Protein AF-A0A9X6AD51-F1 (afdb_monomer)

Radius of gyration: 14.85 Å; Cα contacts (8 Å, |Δi|>4): 221; chains: 1; bounding box: 34×45×42 Å

Solvent-accessible surface area (backbone atoms only — not comparable to full-atom values): 6754 Å² total; per-residue (Å²): 129,84,83,78,74,78,76,80,74,68,46,81,42,81,73,45,48,50,84,73,51,35,78,58,57,41,67,48,71,56,97,84,44,51,30,23,31,28,30,37,84,90,81,54,51,78,37,64,28,38,27,34,39,77,88,80,55,50,52,45,34,73,32,45,72,60,86,65,22,44,34,31,66,86,70,49,44,22,24,42,74,79,23,41,50,78,44,46,75,97,50,93,78,72,60,91,78,45,44,30,50,55,59,58,92,66,47,46,70,39,62,42,79,125

Foldseek 3Di:
DDPPDQDDFLDEDAFEALVVAEQQWDWDADSNFIKTWHAADPPRDIAIFGLAQPPHGQGLSPFHDDRQWRQGPPQRQIAHSQQARPDGPPDPDDPRPRGGHGPPPSHHYDHHHD

Mean predicted aligned error: 5.19 Å

pLDDT: mean 89.51, std 13.26, range [51.28, 98.81]

Structure (mmCIF, N/CA/C/O backbone):
data_AF-A0A9X6AD51-F1
#
_entry.id   AF-A0A9X6AD51-F1
#
loop_
_atom_site.group_PDB
_atom_site.id
_atom_site.type_symbol
_atom_site.label_atom_id
_atom_site.label_alt_id
_atom_site.label_comp_id
_atom_site.label_asym_id
_atom_site.label_entity_id
_atom_site.label_seq_id
_atom_site.pdbx_PDB_ins_code
_atom_site.Cartn_x
_atom_site.Cartn_y
_atom_site.Cartn_z
_atom_site.occupancy
_atom_site.B_iso_or_equiv
_atom_site.auth_seq_id
_atom_site.auth_comp_id
_atom_site.auth_asym_id
_atom_site.auth_atom_id
_atom_site.pdbx_PDB_model_num
ATOM 1 N N . MET A 1 1 ? -18.826 -33.015 2.351 1.00 53.03 1 MET A N 1
ATOM 2 C CA . MET A 1 1 ? -18.657 -31.646 1.824 1.00 53.03 1 MET A CA 1
ATOM 3 C C . MET A 1 1 ? -18.999 -30.699 2.961 1.00 53.03 1 MET A C 1
ATOM 5 O O . MET A 1 1 ? -20.165 -30.691 3.342 1.00 53.03 1 MET A O 1
ATOM 9 N N . PRO A 1 2 ? -18.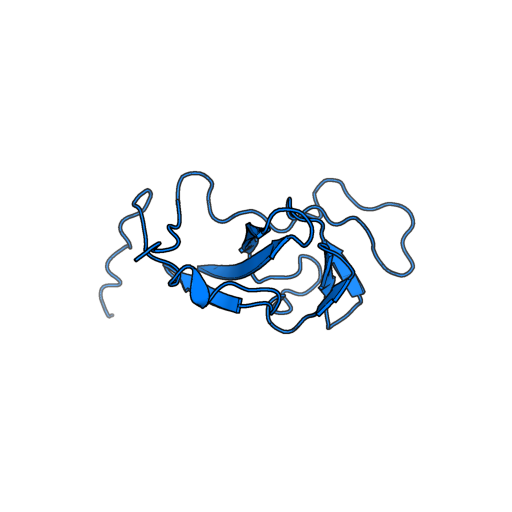037 -30.013 3.599 1.00 55.12 2 PRO A N 1
ATOM 10 C CA . PRO A 1 2 ? -18.394 -29.024 4.607 1.00 55.12 2 PRO A CA 1
ATOM 11 C C . PRO A 1 2 ? -19.236 -27.936 3.932 1.00 55.12 2 PRO A C 1
ATOM 13 O O . PRO A 1 2 ? -18.903 -27.472 2.842 1.00 55.12 2 PRO A O 1
ATOM 16 N N . HIS A 1 3 ? -20.360 -27.583 4.548 1.00 58.16 3 HIS A N 1
ATOM 17 C CA . HIS A 1 3 ? -21.096 -26.377 4.197 1.00 58.16 3 HIS A CA 1
ATOM 18 C C . HIS A 1 3 ? -20.170 -25.195 4.498 1.00 58.16 3 HIS A C 1
ATOM 20 O O . HIS A 1 3 ? -19.961 -24.859 5.660 1.00 58.16 3 HIS A O 1
ATOM 26 N N . MET A 1 4 ? -19.572 -24.596 3.466 1.00 61.72 4 MET A N 1
ATOM 27 C CA . MET A 1 4 ? -19.025 -23.250 3.596 1.00 61.72 4 MET A CA 1
ATOM 28 C C . MET A 1 4 ? -20.220 -22.324 3.772 1.00 61.72 4 MET A C 1
ATOM 30 O O . MET A 1 4 ? -20.915 -22.000 2.810 1.00 61.72 4 MET A O 1
ATOM 34 N N . THR A 1 5 ? -20.501 -21.950 5.014 1.00 67.00 5 THR A N 1
ATOM 35 C CA . THR A 1 5 ? -21.385 -20.829 5.307 1.00 67.00 5 THR A CA 1
ATOM 36 C C . THR A 1 5 ? -20.823 -19.608 4.593 1.00 67.00 5 THR A C 1
ATOM 38 O O . THR A 1 5 ? -19.662 -19.247 4.784 1.00 67.00 5 THR A O 1
ATOM 41 N N . ALA A 1 6 ? -21.631 -19.002 3.726 1.00 81.94 6 ALA A N 1
ATOM 42 C CA . ALA A 1 6 ? -21.266 -17.750 3.087 1.00 81.94 6 ALA A CA 1
ATOM 43 C C . ALA A 1 6 ? -21.026 -16.684 4.167 1.00 81.94 6 ALA A C 1
ATOM 45 O O . ALA A 1 6 ? -21.774 -16.602 5.144 1.00 81.94 6 ALA A O 1
ATOM 46 N N . PHE A 1 7 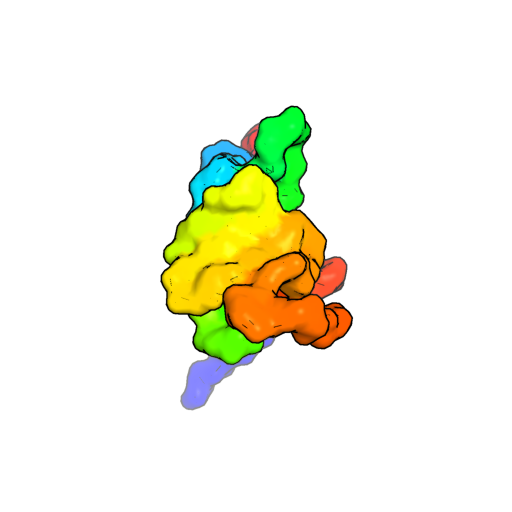? -19.980 -15.879 3.996 1.00 84.75 7 PHE A N 1
ATOM 47 C CA . PHE A 1 7 ? -19.741 -14.732 4.864 1.00 84.75 7 PHE A CA 1
ATOM 48 C C . PHE A 1 7 ? -20.853 -13.688 4.704 1.00 84.75 7 PHE A C 1
ATOM 50 O O . PHE A 1 7 ? -21.382 -13.505 3.606 1.00 84.75 7 PHE A O 1
ATOM 57 N N . ALA A 1 8 ? -21.187 -12.988 5.791 1.00 87.44 8 ALA A N 1
ATOM 58 C CA . ALA A 1 8 ? -22.111 -11.860 5.746 1.00 87.44 8 ALA A CA 1
ATOM 59 C C . ALA A 1 8 ? -21.428 -10.660 5.069 1.00 87.44 8 ALA A C 1
ATOM 61 O O . ALA A 1 8 ? -20.672 -9.916 5.679 1.00 87.44 8 ALA A O 1
ATOM 62 N N . ARG A 1 9 ? -21.669 -10.490 3.773 1.00 83.75 9 ARG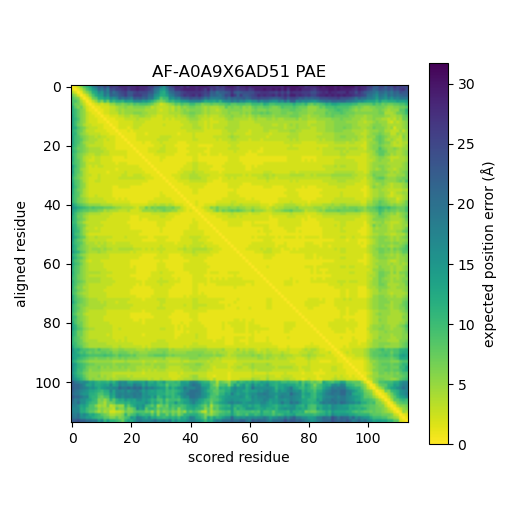 A N 1
ATOM 63 C CA . ARG A 1 9 ? -21.098 -9.388 2.990 1.00 83.75 9 ARG A CA 1
ATOM 64 C C . ARG A 1 9 ? -21.744 -8.050 3.368 1.00 83.75 9 ARG A C 1
ATOM 66 O O . ARG A 1 9 ? -22.852 -8.019 3.911 1.00 83.75 9 ARG A O 1
ATOM 73 N N . ASN A 1 10 ? -21.060 -6.952 3.057 1.00 82.06 10 ASN A N 1
ATOM 74 C CA . ASN A 1 10 ? -21.531 -5.579 3.284 1.00 82.06 10 ASN A CA 1
ATOM 75 C C . ASN A 1 10 ? -21.843 -5.280 4.760 1.00 82.06 10 ASN A C 1
ATOM 77 O O . ASN A 1 10 ? -22.825 -4.612 5.087 1.00 82.06 10 ASN A O 1
ATOM 81 N N . GLN A 1 11 ? -21.029 -5.837 5.656 1.00 86.56 11 GLN A N 1
ATOM 82 C CA . GLN A 1 11 ? -21.050 -5.582 7.095 1.00 86.56 11 GLN A CA 1
ATOM 83 C C . GLN A 1 11 ? -19.720 -4.966 7.527 1.00 86.56 11 GLN A C 1
ATOM 85 O O . GLN A 1 11 ? -18.724 -5.058 6.812 1.00 86.56 11 GLN A O 1
ATOM 90 N N . TRP A 1 12 ? -19.706 -4.364 8.716 1.00 86.44 12 TRP A N 1
ATOM 91 C CA . TRP A 1 12 ? -18.473 -3.890 9.332 1.00 86.44 12 TRP A CA 1
ATOM 92 C C . TRP A 1 12 ? -17.733 -5.030 10.023 1.00 86.44 12 TRP A C 1
ATOM 94 O O . TRP A 1 12 ? -18.310 -5.754 10.837 1.00 86.44 12 TRP A O 1
ATOM 104 N N . TYR A 1 13 ? -16.440 -5.138 9.733 1.00 87.50 13 TYR A N 1
ATOM 105 C CA . TYR A 1 13 ? -15.533 -6.083 10.375 1.00 87.50 13 TYR A CA 1
ATOM 106 C C . TYR A 1 13 ? -14.387 -5.333 11.046 1.00 87.50 13 TYR A C 1
ATOM 108 O O . TYR A 1 13 ? -13.779 -4.450 10.439 1.00 87.50 13 TYR A O 1
ATOM 116 N N . VAL A 1 14 ? -14.083 -5.692 12.294 1.00 90.19 14 VAL A N 1
ATOM 117 C CA . VAL A 1 14 ? -12.900 -5.176 12.992 1.00 90.19 14 VAL A CA 1
ATOM 118 C C . VAL A 1 14 ? -11.664 -5.824 12.372 1.00 90.19 14 VAL A C 1
ATOM 120 O O . VAL A 1 14 ? -11.521 -7.046 12.414 1.00 90.19 14 VAL A O 1
ATOM 123 N N . ALA A 1 15 ? -10.796 -5.010 11.770 1.00 90.56 15 ALA A N 1
ATOM 124 C CA . ALA A 1 15 ? -9.592 -5.479 11.084 1.00 90.56 15 ALA A CA 1
ATOM 125 C C . ALA A 1 15 ? -8.365 -5.543 12.001 1.00 90.56 15 ALA A C 1
ATOM 127 O O . ALA A 1 15 ? -7.545 -6.457 11.877 1.00 90.56 15 ALA A O 1
ATOM 128 N N . ALA A 1 16 ? -8.241 -4.564 12.896 1.00 92.12 16 ALA A N 1
ATOM 129 C CA . ALA A 1 16 ? -7.158 -4.424 13.863 1.00 92.12 16 ALA A CA 1
ATOM 130 C C . ALA A 1 16 ? -7.521 -3.350 14.902 1.00 92.12 16 ALA A C 1
ATOM 132 O O . ALA A 1 16 ? -8.385 -2.506 14.649 1.00 92.12 16 ALA A O 1
ATOM 133 N N . TYR A 1 17 ? -6.818 -3.335 16.031 1.00 93.94 17 TYR A N 1
ATOM 134 C CA . TYR A 1 17 ? -6.782 -2.172 16.909 1.00 93.94 17 TYR A CA 1
ATOM 135 C C . TYR A 1 17 ? -6.001 -1.026 16.261 1.00 93.94 17 TYR A C 1
ATOM 137 O O . TYR A 1 17 ? -5.014 -1.231 15.551 1.00 93.94 17 TYR A O 1
ATOM 145 N N . SER A 1 18 ? -6.389 0.209 16.575 1.00 92.56 18 SER A N 1
ATOM 146 C CA . SER A 1 18 ? -5.785 1.426 16.025 1.00 92.56 18 SER A CA 1
ATOM 147 C C . SER A 1 18 ? -4.265 1.506 16.251 1.00 92.56 18 SER A C 1
ATOM 149 O O . SER A 1 18 ? -3.547 2.002 15.381 1.00 92.56 18 SER A O 1
ATOM 151 N N . HIS A 1 19 ? -3.770 0.953 17.369 1.00 93.19 19 HIS A N 1
ATOM 152 C CA . HIS A 1 19 ? -2.348 0.913 17.735 1.00 93.19 19 HIS A CA 1
ATOM 153 C C . HIS A 1 19 ? -1.541 -0.201 17.045 1.00 93.19 19 HIS A C 1
ATOM 155 O O . HIS A 1 19 ? -0.314 -0.131 17.031 1.00 93.19 19 HIS A O 1
ATOM 161 N N . GLU A 1 20 ? -2.193 -1.222 16.478 1.00 95.31 20 GLU A N 1
ATOM 162 C CA . GLU A 1 20 ? -1.512 -2.244 15.668 1.00 95.31 20 GLU A CA 1
ATOM 163 C C . GLU A 1 20 ? -1.141 -1.699 14.283 1.00 95.31 20 GLU A C 1
ATOM 165 O O . GLU A 1 20 ? -0.178 -2.155 13.667 1.00 95.31 20 GLU A O 1
ATOM 170 N N . VAL A 1 21 ? -1.904 -0.723 13.782 1.00 96.38 21 VAL A N 1
ATOM 171 C CA . VAL A 1 21 ? -1.675 -0.119 12.469 1.00 96.38 21 VAL A CA 1
ATOM 172 C C . VAL A 1 21 ? -0.767 1.093 12.627 1.00 96.38 21 VAL A C 1
ATOM 174 O O . VAL A 1 21 ? -1.203 2.182 12.998 1.00 96.38 21 VAL A O 1
ATOM 177 N N . GLY A 1 22 ? 0.515 0.890 12.339 1.00 96.62 22 GLY A N 1
ATOM 178 C CA . GLY A 1 22 ? 1.543 1.926 12.355 1.00 96.62 22 GLY A CA 1
ATOM 179 C C . GLY A 1 22 ? 2.154 2.163 10.975 1.00 96.62 22 GLY A C 1
ATOM 180 O O . GLY A 1 22 ? 1.480 2.117 9.949 1.00 96.62 22 GLY A O 1
ATOM 181 N N . ARG A 1 23 ? 3.464 2.427 10.954 1.00 97.31 23 ARG A N 1
ATOM 182 C CA . ARG A 1 23 ? 4.256 2.584 9.720 1.00 97.31 23 ARG A CA 1
ATOM 183 C C . ARG A 1 23 ? 4.690 1.263 9.099 1.00 97.31 23 ARG A C 1
ATOM 185 O O . ARG A 1 23 ? 5.060 1.234 7.931 1.00 97.31 23 ARG A O 1
ATOM 192 N N . GLU A 1 24 ? 4.693 0.194 9.878 1.00 97.88 24 GLU A N 1
ATOM 193 C CA . GLU A 1 24 ? 4.982 -1.138 9.369 1.00 97.88 24 GLU A CA 1
ATOM 194 C C . GLU A 1 24 ? 3.756 -1.686 8.641 1.00 97.88 24 GLU A C 1
ATOM 196 O O . GLU A 1 24 ? 2.619 -1.448 9.050 1.00 97.88 24 GLU A O 1
ATOM 201 N N . LEU A 1 25 ? 3.994 -2.394 7.536 1.00 98.50 25 LEU A N 1
ATOM 202 C CA . LEU A 1 25 ? 2.925 -2.972 6.734 1.00 98.50 25 LEU A CA 1
ATOM 203 C C . LEU A 1 25 ? 2.324 -4.163 7.479 1.00 98.50 25 LEU A C 1
ATOM 205 O O . LEU A 1 25 ? 3.001 -5.156 7.742 1.00 98.50 25 LEU A O 1
ATOM 209 N N . LEU A 1 26 ? 1.038 -4.067 7.797 1.00 98.19 26 LEU A N 1
ATOM 210 C CA . LEU A 1 26 ? 0.311 -5.081 8.543 1.00 98.19 26 LEU A CA 1
ATOM 211 C C . LEU A 1 26 ? -0.585 -5.887 7.603 1.00 98.19 26 LEU A C 1
ATOM 213 O O . LEU A 1 26 ? -1.550 -5.356 7.064 1.00 98.19 26 LEU A O 1
ATOM 217 N N . GLY A 1 27 ? -0.294 -7.176 7.429 1.00 97.38 27 GLY A N 1
ATOM 218 C CA . GLY A 1 27 ? -1.161 -8.100 6.689 1.00 97.38 27 GLY A CA 1
ATOM 219 C C . GLY A 1 27 ? -2.288 -8.672 7.560 1.00 97.38 27 GLY A C 1
ATOM 220 O O . GLY A 1 27 ? -2.056 -9.078 8.706 1.00 97.38 27 GLY A O 1
ATOM 221 N N . ARG A 1 28 ? -3.510 -8.750 7.023 1.00 95.62 28 ARG A N 1
ATOM 222 C CA . ARG A 1 28 ? -4.648 -9.492 7.601 1.00 95.62 28 ARG A CA 1
ATOM 223 C C . ARG A 1 28 ? -5.428 -10.198 6.500 1.00 95.62 28 ARG A C 1
ATOM 225 O O . ARG A 1 28 ? -5.437 -9.770 5.355 1.00 95.62 28 ARG A O 1
ATOM 232 N N . THR A 1 29 ? -6.126 -11.272 6.850 1.00 93.00 29 THR A N 1
ATOM 233 C CA . THR A 1 29 ? -7.109 -11.899 5.960 1.00 93.00 29 THR A CA 1
ATOM 234 C C . THR A 1 29 ? -8.488 -11.750 6.573 1.00 93.00 29 THR A C 1
ATOM 236 O O . THR A 1 29 ? -8.729 -12.244 7.673 1.00 93.00 29 THR A O 1
ATOM 239 N N . ILE 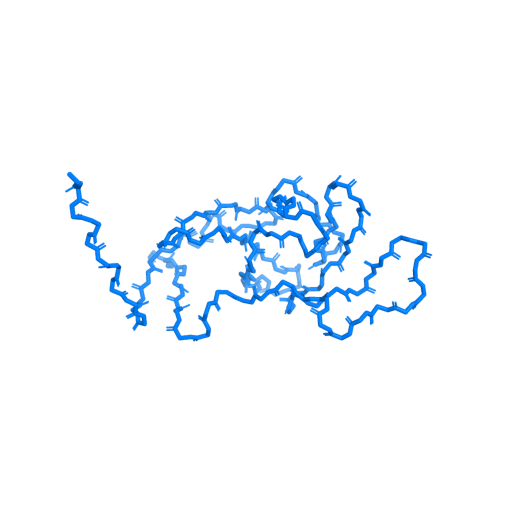A 1 30 ? -9.389 -11.079 5.862 1.00 90.62 30 ILE A N 1
ATOM 240 C CA . ILE A 1 30 ? -10.754 -10.795 6.310 1.00 90.62 30 ILE A CA 1
ATOM 241 C C . ILE A 1 30 ? -11.700 -11.353 5.251 1.00 90.62 30 ILE A C 1
ATOM 243 O O . ILE A 1 30 ? -11.548 -11.073 4.071 1.00 90.62 30 ILE A O 1
ATOM 247 N N . LEU A 1 31 ? -12.622 -12.230 5.657 1.00 89.06 31 LEU A N 1
ATOM 248 C CA . LEU A 1 31 ? -13.546 -12.937 4.750 1.00 89.06 31 LEU A CA 1
ATOM 249 C C . LEU A 1 31 ? -12.866 -13.710 3.600 1.00 89.06 31 LEU A C 1
ATOM 251 O O . LEU A 1 31 ? -13.470 -13.956 2.558 1.00 89.06 31 LEU A O 1
ATOM 255 N N . GLY A 1 32 ? -11.614 -14.129 3.804 1.00 88.19 32 GLY A N 1
ATOM 256 C CA . GLY A 1 32 ? -10.801 -14.793 2.782 1.00 88.19 32 GLY A CA 1
ATOM 257 C C . GLY A 1 32 ? -10.064 -13.841 1.836 1.00 88.19 32 GLY A C 1
ATOM 258 O O . GLY A 1 32 ? -9.286 -14.319 1.013 1.00 88.19 32 GLY A O 1
ATOM 259 N N . GLU A 1 33 ? -10.246 -12.527 1.978 1.00 89.75 33 GLU A N 1
ATOM 260 C CA . GLU A 1 33 ? -9.539 -11.510 1.202 1.00 89.75 33 GLU A CA 1
ATOM 261 C C . GLU A 1 33 ? -8.282 -11.040 1.959 1.00 89.75 33 GLU A C 1
ATOM 263 O O . GLU A 1 33 ? -8.379 -10.620 3.119 1.00 89.75 33 GLU A O 1
ATOM 268 N N . PRO A 1 34 ? -7.083 -11.138 1.354 1.00 94.12 34 PRO A N 1
ATOM 269 C CA . PRO A 1 34 ? -5.852 -10.660 1.965 1.00 94.12 34 PRO A CA 1
ATOM 270 C C . PRO A 1 34 ? -5.743 -9.136 1.796 1.00 94.12 34 PRO A C 1
ATOM 272 O O . PRO A 1 34 ? -5.840 -8.611 0.684 1.00 94.12 34 PRO A O 1
ATOM 275 N N . LEU A 1 35 ? -5.525 -8.432 2.905 1.00 95.31 35 LEU A N 1
ATOM 276 C CA . LEU A 1 35 ? -5.487 -6.975 3.021 1.00 95.31 35 LEU A CA 1
ATOM 277 C C . LEU A 1 35 ? -4.210 -6.516 3.728 1.00 95.31 35 LEU A C 1
ATOM 279 O O . LEU A 1 35 ? -3.722 -7.186 4.640 1.00 95.31 35 LEU A O 1
ATOM 283 N N . VAL A 1 36 ? -3.678 -5.370 3.305 1.00 97.31 36 VAL A N 1
ATOM 284 C CA . VAL A 1 36 ? -2.507 -4.721 3.900 1.00 97.31 36 VAL A CA 1
ATOM 285 C C . VAL A 1 36 ? -2.901 -3.355 4.443 1.00 97.31 36 VAL A C 1
ATOM 287 O O . VAL A 1 36 ? -3.584 -2.587 3.766 1.00 97.31 36 VAL A O 1
ATOM 290 N N . PHE A 1 37 ? -2.451 -3.061 5.660 1.00 97.00 37 PHE A N 1
ATOM 291 C CA . PHE A 1 37 ? -2.747 -1.834 6.389 1.00 97.00 37 PHE A CA 1
ATOM 292 C C . PHE A 1 37 ? -1.463 -1.093 6.765 1.00 97.00 37 PHE A C 1
ATOM 294 O O . PHE A 1 37 ? -0.457 -1.725 7.089 1.00 97.00 37 PHE A O 1
ATOM 301 N N . TYR A 1 38 ? -1.500 0.239 6.744 1.00 97.56 38 TYR A N 1
ATOM 302 C CA . TYR A 1 38 ? -0.462 1.116 7.304 1.00 97.56 38 TYR A CA 1
ATOM 303 C C . TYR A 1 38 ? -1.012 2.532 7.525 1.00 97.56 38 TYR A C 1
ATOM 305 O O . TYR A 1 38 ? -2.143 2.829 7.142 1.00 97.56 38 TYR A O 1
ATOM 313 N N . ARG A 1 39 ? -0.216 3.418 8.130 1.00 97.25 39 ARG A N 1
ATOM 314 C CA . ARG A 1 39 ? -0.520 4.850 8.272 1.00 97.25 39 ARG A CA 1
ATOM 315 C C . ARG A 1 39 ? 0.425 5.730 7.462 1.00 97.25 39 ARG A C 1
ATOM 317 O O . ARG A 1 39 ? 1.635 5.494 7.451 1.00 97.25 39 ARG A O 1
ATOM 324 N N . THR A 1 40 ? -0.121 6.764 6.828 1.00 97.44 40 THR A N 1
ATOM 325 C CA . THR A 1 40 ? 0.624 7.832 6.130 1.00 97.44 40 THR A CA 1
ATOM 326 C C . THR A 1 40 ? 1.497 8.646 7.086 1.00 97.44 40 THR A C 1
ATOM 328 O O . THR A 1 40 ? 1.371 8.541 8.308 1.00 97.44 40 THR A O 1
ATOM 331 N N . GLN A 1 41 ? 2.471 9.383 6.543 1.00 96.38 41 GLN A N 1
ATOM 332 C CA . GLN A 1 41 ? 3.550 9.954 7.362 1.00 96.38 41 GLN A CA 1
ATOM 333 C C . GLN A 1 41 ? 3.127 11.274 7.989 1.00 96.38 41 GLN A C 1
ATOM 335 O O . GLN A 1 41 ? 3.484 11.548 9.133 1.00 96.38 41 GLN A O 1
ATOM 340 N N . ASP A 1 42 ? 2.382 12.071 7.227 1.00 92.88 42 ASP A N 1
ATOM 341 C CA . ASP A 1 42 ? 2.088 13.459 7.568 1.00 92.8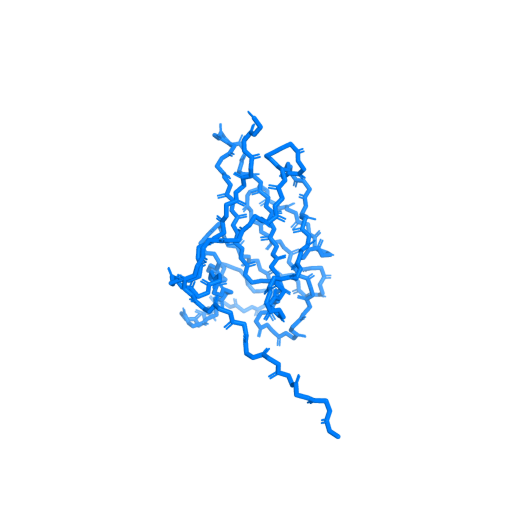8 42 ASP A CA 1
ATOM 342 C C . ASP A 1 42 ? 0.961 13.577 8.602 1.00 92.88 42 ASP A C 1
ATOM 344 O O . ASP A 1 42 ? 1.076 14.340 9.558 1.00 92.88 42 ASP A O 1
ATOM 348 N N . ASP A 1 43 ? -0.122 12.817 8.429 1.00 92.81 43 ASP A N 1
ATOM 349 C CA . ASP A 1 43 ? -1.348 12.927 9.230 1.00 92.81 43 ASP A CA 1
ATOM 350 C C . ASP A 1 43 ? -1.767 11.615 9.913 1.00 92.81 43 ASP A C 1
ATOM 352 O O . ASP A 1 43 ? -2.749 11.589 10.653 1.00 92.81 43 ASP A O 1
ATOM 356 N N . GLY A 1 44 ? -1.030 10.519 9.698 1.00 95.00 44 GLY A N 1
ATOM 357 C CA . GLY A 1 44 ? -1.361 9.216 10.274 1.00 95.00 44 GLY A CA 1
ATOM 358 C C . GLY A 1 44 ? -2.652 8.599 9.723 1.00 95.00 44 GLY A C 1
ATOM 359 O O . GLY A 1 44 ? -3.205 7.680 10.344 1.00 95.00 44 GLY A O 1
ATOM 360 N N . THR A 1 45 ? -3.136 9.082 8.574 1.00 94.31 45 THR A N 1
ATOM 361 C CA . THR A 1 45 ? -4.292 8.524 7.871 1.00 94.31 45 THR A CA 1
ATOM 362 C C . THR A 1 45 ? -4.077 7.038 7.605 1.00 94.31 45 THR A C 1
ATOM 364 O O . THR A 1 45 ? -3.052 6.618 7.064 1.00 94.31 45 THR A O 1
ATOM 367 N N . ALA A 1 46 ? -5.052 6.228 8.015 1.00 94.25 46 ALA A N 1
ATOM 368 C CA . ALA A 1 46 ? -5.037 4.796 7.772 1.00 94.25 46 ALA A CA 1
ATOM 369 C C . ALA A 1 46 ? -5.273 4.500 6.288 1.00 94.25 46 ALA A C 1
ATOM 371 O O . ALA A 1 46 ? -6.180 5.050 5.665 1.00 94.25 46 ALA A O 1
ATOM 372 N N . VAL A 1 47 ? -4.469 3.593 5.748 1.00 94.69 47 VAL A N 1
ATOM 373 C CA . VAL A 1 47 ? -4.585 3.066 4.393 1.00 94.69 47 VAL A CA 1
ATOM 374 C C . VAL A 1 47 ? -4.850 1.573 4.493 1.00 94.69 47 VAL A C 1
ATOM 376 O O . VAL A 1 47 ? -4.169 0.874 5.243 1.00 94.69 47 VAL A O 1
ATOM 379 N N . ALA A 1 48 ? -5.821 1.095 3.722 1.00 94.31 48 ALA A N 1
ATOM 380 C CA . ALA A 1 48 ? -6.098 -0.315 3.503 1.00 94.31 48 ALA A CA 1
ATOM 381 C C . ALA A 1 48 ? -6.036 -0.579 1.998 1.00 94.31 48 ALA A C 1
ATOM 383 O O . ALA A 1 48 ? -6.539 0.218 1.217 1.00 94.31 48 ALA A O 1
ATOM 384 N N . LEU A 1 49 ? -5.384 -1.660 1.580 1.00 95.44 49 LEU A N 1
ATOM 385 C CA . LEU A 1 49 ? -5.304 -2.074 0.177 1.00 95.44 49 LEU A CA 1
ATOM 386 C C . LEU A 1 49 ? -5.371 -3.598 0.101 1.00 95.44 49 LEU A C 1
ATOM 388 O O . LEU A 1 49 ? -5.035 -4.287 1.065 1.00 95.44 49 LEU A O 1
ATOM 392 N N . ALA A 1 50 ? -5.720 -4.149 -1.061 1.00 95.38 50 ALA A N 1
ATOM 393 C CA . ALA A 1 50 ? -5.522 -5.571 -1.308 1.00 95.38 50 ALA A CA 1
ATOM 394 C C . ALA A 1 50 ? -4.037 -5.944 -1.144 1.00 95.38 50 ALA A C 1
ATOM 396 O O . ALA A 1 50 ? -3.152 -5.352 -1.773 1.00 95.38 50 ALA A O 1
ATOM 397 N N . ASP A 1 51 ? -3.761 -6.978 -0.351 1.00 97.38 51 ASP A N 1
ATOM 398 C CA . ASP A 1 51 ? -2.416 -7.482 -0.066 1.00 97.38 51 ASP A CA 1
ATOM 399 C C . ASP A 1 51 ? -1.893 -8.363 -1.206 1.00 97.38 51 ASP A C 1
ATOM 401 O O . ASP A 1 51 ? -1.597 -9.553 -1.076 1.00 97.38 51 ASP A O 1
ATOM 405 N N . ARG A 1 52 ? -1.889 -7.793 -2.410 1.00 96.94 52 ARG A N 1
ATOM 406 C CA . ARG A 1 52 ? -1.647 -8.563 -3.618 1.00 96.94 52 ARG A CA 1
ATOM 407 C C . ARG A 1 52 ? -1.164 -7.692 -4.763 1.00 96.94 52 ARG A C 1
ATOM 409 O O . ARG A 1 52 ? -1.948 -7.087 -5.487 1.00 96.94 52 ARG A O 1
ATOM 416 N N . CYS A 1 53 ? 0.134 -7.744 -5.033 1.00 97.81 53 CYS A N 1
ATOM 417 C CA . CYS A 1 53 ? 0.730 -7.061 -6.178 1.00 97.81 53 CYS A CA 1
ATOM 418 C C . CYS A 1 53 ? 0.067 -7.477 -7.510 1.00 97.81 53 CYS A C 1
ATOM 420 O O . CYS A 1 53 ? -0.030 -8.673 -7.818 1.00 97.81 53 CYS A O 1
ATOM 422 N N . VAL A 1 54 ? -0.314 -6.505 -8.351 1.00 96.62 54 VAL A N 1
ATOM 423 C CA . VAL A 1 54 ? -0.993 -6.773 -9.637 1.00 96.62 54 VAL A CA 1
ATOM 424 C C . VAL A 1 54 ? -0.133 -7.549 -10.633 1.00 96.62 54 VAL A C 1
ATOM 426 O O . VAL A 1 54 ? -0.665 -8.180 -11.540 1.00 96.62 54 VAL A O 1
ATOM 429 N N . HIS A 1 55 ? 1.192 -7.539 -10.458 1.00 96.12 55 HIS A N 1
ATOM 430 C CA . HIS A 1 55 ? 2.116 -8.242 -11.343 1.00 96.12 55 HIS A CA 1
ATOM 431 C C . HIS A 1 55 ? 2.045 -9.767 -11.164 1.00 96.12 55 HIS A C 1
ATOM 433 O O . HIS A 1 55 ? 1.763 -10.489 -12.117 1.00 96.12 55 HIS A O 1
ATOM 439 N N . ARG A 1 56 ? 2.318 -10.273 -9.952 1.00 96.19 56 ARG A N 1
ATOM 440 C CA . ARG A 1 56 ? 2.408 -11.724 -9.667 1.00 96.19 56 ARG A CA 1
ATOM 441 C C . ARG A 1 56 ? 1.872 -12.128 -8.298 1.00 96.19 56 ARG A C 1
ATOM 443 O O . ARG A 1 56 ? 2.273 -13.150 -7.759 1.00 96.19 56 ARG A O 1
ATOM 450 N N . ARG A 1 57 ? 0.945 -11.346 -7.745 1.00 95.81 57 ARG A N 1
ATOM 451 C CA . ARG A 1 57 ? 0.277 -11.636 -6.470 1.00 95.81 57 ARG A CA 1
ATOM 452 C C . ARG A 1 57 ? 1.202 -11.699 -5.245 1.00 95.81 57 ARG A C 1
ATOM 454 O O . ARG A 1 57 ? 0.807 -12.286 -4.250 1.00 95.81 57 ARG A O 1
ATOM 461 N N . PHE A 1 58 ? 2.404 -11.121 -5.316 1.00 98.19 58 PHE A N 1
ATOM 462 C CA . PHE A 1 58 ? 3.288 -11.031 -4.151 1.00 98.19 58 PHE A CA 1
ATOM 463 C C . PHE A 1 58 ? 2.570 -10.291 -3.007 1.00 98.19 58 PHE A C 1
ATOM 465 O O . PHE A 1 58 ? 1.955 -9.257 -3.313 1.00 98.19 58 PHE A O 1
ATOM 472 N N . PRO A 1 59 ? 2.638 -10.796 -1.762 1.00 98.12 59 PRO A N 1
ATOM 473 C CA . PRO A 1 59 ? 2.055 -10.131 -0.602 1.00 98.12 59 PRO A CA 1
ATOM 474 C C . PRO A 1 59 ? 2.728 -8.772 -0.401 1.00 98.12 59 PRO A C 1
ATOM 476 O O . PRO A 1 59 ? 3.937 -8.655 -0.199 1.00 98.12 59 PRO A O 1
ATOM 479 N N . LEU A 1 60 ? 1.941 -7.712 -0.526 1.00 98.56 60 LEU A N 1
ATOM 480 C CA . LEU A 1 60 ? 2.401 -6.352 -0.295 1.00 98.56 60 LEU A CA 1
ATOM 481 C C . LEU A 1 60 ? 2.751 -6.104 1.176 1.00 98.56 60 LEU A C 1
ATOM 483 O O . LEU A 1 60 ? 3.613 -5.274 1.428 1.00 98.56 60 LEU A O 1
AT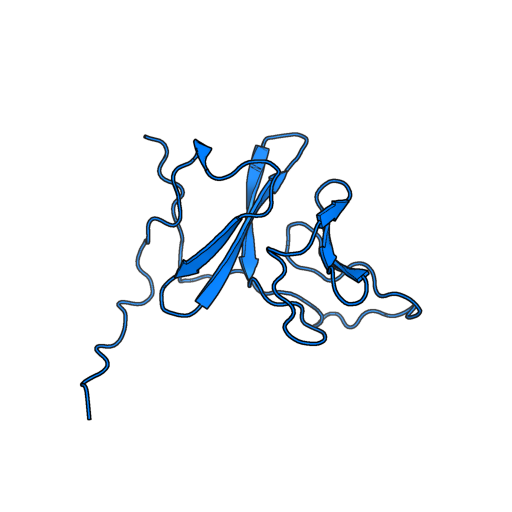OM 487 N N . SER A 1 61 ? 2.196 -6.850 2.128 1.00 98.44 61 SER A N 1
ATOM 488 C CA . SER A 1 61 ? 2.586 -6.800 3.537 1.00 98.44 61 SER A CA 1
ATOM 489 C C . SER A 1 61 ? 4.033 -7.242 3.772 1.00 98.44 61 SER A C 1
ATOM 491 O O . SER A 1 61 ? 4.657 -6.796 4.724 1.00 98.44 61 SER A O 1
ATOM 493 N N . GLU A 1 62 ? 4.605 -8.063 2.884 1.00 98.56 62 GLU A N 1
ATOM 494 C CA . GLU A 1 62 ? 6.026 -8.456 2.906 1.00 98.56 62 GLU A CA 1
ATOM 495 C C . GLU A 1 62 ? 6.924 -7.491 2.107 1.00 98.56 62 GLU A C 1
ATOM 497 O O . GLU A 1 62 ? 8.046 -7.816 1.711 1.00 98.56 62 GLU A O 1
ATOM 502 N N . SER A 1 63 ? 6.415 -6.302 1.791 1.00 98.69 63 SER A N 1
ATOM 503 C CA . SER A 1 63 ? 7.138 -5.274 1.041 1.00 98.69 63 SER A CA 1
ATOM 504 C C . SER A 1 63 ? 7.678 -4.184 1.971 1.00 98.69 63 SER A C 1
ATOM 506 O O . SER A 1 63 ? 7.832 -4.386 3.172 1.00 98.69 63 SER A O 1
ATOM 508 N N . ARG A 1 64 ? 8.022 -3.015 1.421 1.00 98.62 64 ARG A N 1
ATOM 509 C CA . ARG A 1 64 ? 8.460 -1.857 2.209 1.00 98.62 64 ARG A CA 1
ATOM 510 C C . ARG A 1 64 ? 7.749 -0.587 1.776 1.00 98.62 64 ARG A C 1
ATOM 512 O O . ARG A 1 64 ? 7.285 -0.497 0.638 1.00 98.62 64 ARG A O 1
ATOM 519 N N . LEU A 1 65 ? 7.754 0.405 2.657 1.00 98.69 65 LEU A N 1
ATOM 520 C CA . LEU A 1 65 ? 7.366 1.768 2.323 1.00 98.69 65 LEU A CA 1
ATOM 521 C C . LEU A 1 65 ? 8.555 2.574 1.771 1.00 98.69 65 LEU A C 1
ATOM 523 O O . LEU A 1 65 ? 9.686 2.436 2.237 1.00 98.69 65 LEU A O 1
ATOM 527 N N . ASP A 1 66 ? 8.276 3.420 0.784 1.00 98.44 66 ASP A N 1
ATOM 528 C CA . ASP A 1 66 ? 9.111 4.530 0.316 1.00 98.44 66 ASP A CA 1
ATOM 529 C C . ASP A 1 66 ? 8.255 5.805 0.370 1.00 98.44 66 ASP A C 1
ATOM 531 O O . ASP A 1 66 ? 7.333 5.990 -0.434 1.00 98.44 66 ASP A O 1
ATOM 535 N N . GLY A 1 67 ? 8.470 6.625 1.403 1.00 98.06 67 GLY A N 1
ATOM 536 C CA . GLY A 1 67 ? 7.458 7.583 1.855 1.00 98.06 67 GLY A CA 1
ATOM 537 C C . GLY A 1 67 ? 6.163 6.849 2.215 1.00 98.06 67 GLY A C 1
ATOM 538 O O . GLY A 1 67 ? 6.190 5.895 2.988 1.00 98.06 67 GLY A O 1
ATOM 539 N N . ASP A 1 68 ? 5.044 7.246 1.611 1.00 98.12 68 ASP A N 1
ATOM 540 C CA . ASP A 1 68 ? 3.739 6.589 1.796 1.00 98.12 68 ASP A CA 1
ATOM 541 C C . ASP A 1 68 ? 3.380 5.617 0.669 1.00 98.12 68 ASP A C 1
ATOM 543 O O . ASP A 1 68 ? 2.228 5.206 0.535 1.00 98.12 68 ASP A O 1
ATOM 547 N N . ARG A 1 69 ? 4.355 5.254 -0.167 1.00 98.44 69 ARG A N 1
ATOM 548 C CA . ARG A 1 69 ? 4.156 4.324 -1.276 1.00 98.44 69 ARG A CA 1
ATOM 549 C C . ARG A 1 69 ? 4.661 2.941 -0.912 1.00 98.44 69 ARG A C 1
ATOM 551 O O . ARG A 1 69 ? 5.774 2.801 -0.414 1.00 98.44 69 ARG A O 1
ATOM 558 N N . ILE A 1 70 ? 3.901 1.908 -1.252 1.00 98.75 70 ILE A N 1
ATOM 559 C CA . ILE A 1 70 ? 4.360 0.524 -1.111 1.00 98.75 70 ILE A CA 1
ATOM 560 C C . ILE A 1 70 ? 5.237 0.176 -2.310 1.00 98.75 70 ILE A C 1
ATOM 562 O O . ILE A 1 70 ? 4.760 0.197 -3.443 1.00 98.75 70 ILE A O 1
ATOM 566 N N . VAL A 1 71 ? 6.493 -0.202 -2.073 1.00 98.81 71 VAL A N 1
ATOM 567 C CA . VAL A 1 71 ? 7.401 -0.749 -3.090 1.00 98.81 71 VAL A CA 1
ATOM 568 C C . VAL A 1 71 ? 7.430 -2.264 -2.957 1.00 98.81 71 VAL A C 1
ATOM 570 O O . VAL A 1 71 ? 8.069 -2.793 -2.050 1.00 98.81 71 VAL A O 1
ATOM 573 N N . CYS A 1 72 ? 6.765 -2.959 -3.883 1.00 98.75 72 CYS A N 1
ATOM 574 C CA . CYS A 1 72 ? 6.658 -4.417 -3.899 1.00 98.75 72 CYS A CA 1
ATOM 575 C C . CYS A 1 72 ? 8.033 -5.094 -3.782 1.00 98.75 72 CYS A C 1
ATOM 577 O O . CYS A 1 72 ? 8.899 -4.893 -4.642 1.00 98.75 72 CYS A O 1
ATOM 579 N N . GLY A 1 73 ? 8.191 -5.963 -2.780 1.00 98.31 73 GLY A N 1
ATOM 580 C CA . GLY A 1 73 ? 9.438 -6.679 -2.496 1.00 98.31 73 GLY A CA 1
ATOM 581 C C . GLY A 1 73 ? 9.906 -7.618 -3.612 1.00 98.31 73 GLY A C 1
ATOM 582 O O . GLY A 1 73 ? 11.089 -7.930 -3.689 1.00 98.31 73 GLY A O 1
ATOM 583 N N . TYR A 1 74 ? 9.015 -8.027 -4.523 1.00 98.31 74 TYR A N 1
ATOM 584 C CA . TYR A 1 74 ? 9.375 -8.966 -5.587 1.00 98.31 74 TYR A CA 1
ATOM 585 C C . TYR A 1 74 ? 10.064 -8.301 -6.788 1.00 98.31 74 TYR A C 1
ATOM 587 O O . TYR A 1 74 ? 11.158 -8.686 -7.184 1.00 98.31 74 TYR A O 1
ATOM 595 N N . HIS A 1 75 ? 9.410 -7.311 -7.400 1.00 98.25 75 HIS A N 1
ATOM 596 C CA . HIS A 1 75 ? 9.871 -6.694 -8.654 1.00 98.25 75 HIS A CA 1
ATOM 597 C C . HIS A 1 75 ? 9.768 -5.164 -8.644 1.00 98.25 75 HIS A C 1
ATOM 599 O O . HIS A 1 75 ? 9.787 -4.553 -9.706 1.00 98.25 75 HIS A O 1
ATOM 605 N N . GLY A 1 76 ? 9.586 -4.536 -7.478 1.00 98.38 76 GLY A N 1
ATOM 606 C CA . GLY A 1 76 ? 9.625 -3.078 -7.343 1.00 98.38 76 GLY A CA 1
ATOM 607 C C . GLY A 1 76 ? 8.457 -2.314 -7.969 1.00 98.38 76 GLY A C 1
ATOM 608 O O . GLY A 1 76 ? 8.587 -1.119 -8.201 1.00 98.38 76 GLY A O 1
ATOM 609 N N . PHE A 1 77 ? 7.328 -2.971 -8.260 1.00 98.50 77 PHE A N 1
ATOM 610 C CA . PHE A 1 77 ? 6.087 -2.254 -8.579 1.00 98.50 77 PHE A CA 1
ATOM 611 C C . PHE A 1 77 ? 5.707 -1.381 -7.385 1.00 98.50 77 PHE A C 1
ATOM 613 O O . PHE A 1 77 ? 5.607 -1.898 -6.271 1.00 98.50 77 PHE A O 1
ATOM 620 N N . THR A 1 78 ? 5.480 -0.094 -7.627 1.00 98.75 78 THR A N 1
ATOM 621 C CA . THR A 1 78 ? 5.190 0.868 -6.562 1.00 98.75 78 THR A CA 1
ATOM 622 C C . THR A 1 78 ? 3.750 1.333 -6.636 1.00 98.75 78 THR A C 1
ATOM 624 O O . THR A 1 78 ? 3.282 1.706 -7.717 1.00 98.75 78 THR A O 1
ATOM 627 N N . TYR A 1 79 ? 3.076 1.350 -5.490 1.00 98.56 79 TYR A N 1
ATOM 628 C CA . TYR A 1 79 ? 1.683 1.761 -5.350 1.00 98.56 79 TYR A CA 1
ATOM 629 C C . TYR A 1 79 ? 1.574 2.990 -4.452 1.00 98.56 79 TYR A C 1
ATOM 631 O O . TYR A 1 79 ? 2.277 3.070 -3.447 1.00 98.56 79 TYR A O 1
ATOM 639 N N . ASP A 1 80 ? 0.731 3.951 -4.824 1.00 97.56 80 ASP A N 1
ATOM 640 C CA . ASP A 1 80 ? 0.360 5.055 -3.932 1.00 97.56 80 ASP A CA 1
ATOM 641 C C . ASP A 1 80 ? -0.717 4.638 -2.915 1.00 97.56 80 ASP A C 1
ATOM 643 O O . ASP A 1 80 ? -1.1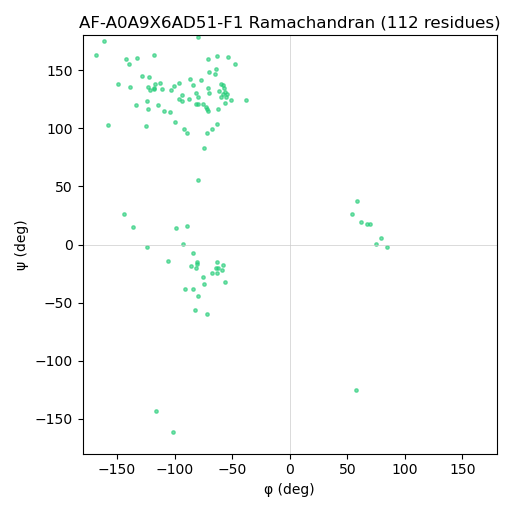99 3.504 -2.932 1.00 97.56 80 ASP A O 1
ATOM 647 N N . THR A 1 81 ? -1.101 5.564 -2.033 1.00 96.00 81 THR A N 1
ATOM 648 C CA . THR A 1 81 ? -2.094 5.348 -0.965 1.00 96.00 81 THR A CA 1
ATOM 649 C C . THR A 1 81 ? -3.495 5.015 -1.485 1.00 96.00 81 THR A C 1
ATOM 651 O O . THR A 1 81 ? -4.320 4.522 -0.730 1.00 96.00 81 THR A O 1
ATOM 654 N N . THR A 1 82 ? -3.768 5.247 -2.775 1.00 94.69 82 THR A N 1
ATOM 655 C CA . THR A 1 82 ? -5.036 4.883 -3.436 1.00 94.69 82 THR A CA 1
ATOM 656 C C . THR A 1 82 ? -4.979 3.504 -4.098 1.00 94.69 82 THR A C 1
ATOM 658 O O . THR A 1 82 ? -5.916 3.100 -4.786 1.00 94.69 82 THR A O 1
ATOM 661 N N . GLY A 1 83 ? -3.838 2.816 -3.992 1.00 96.06 83 GLY A N 1
ATOM 662 C CA . GLY A 1 83 ? -3.579 1.549 -4.664 1.00 96.06 83 GLY A CA 1
ATOM 663 C C . GLY A 1 83 ? -3.204 1.686 -6.139 1.00 96.06 83 GLY A C 1
ATOM 664 O O . GLY A 1 83 ? -3.036 0.676 -6.829 1.00 96.06 83 GLY A O 1
ATOM 665 N N . SER A 1 84 ? -3.036 2.904 -6.666 1.00 97.12 84 SER A N 1
ATOM 666 C CA . SER A 1 84 ? -2.611 3.099 -8.056 1.00 97.12 84 SER A CA 1
ATOM 667 C C . SER A 1 84 ? -1.159 2.684 -8.227 1.00 97.12 84 SER A C 1
ATOM 669 O O . SER A 1 84 ? -0.295 3.156 -7.493 1.00 97.12 84 SER A O 1
ATOM 671 N N . CYS A 1 85 ? -0.845 1.868 -9.236 1.00 98.06 85 CYS A N 1
ATOM 672 C CA . CYS A 1 85 ? 0.548 1.638 -9.598 1.00 98.06 85 CYS A CA 1
ATOM 673 C C . CYS A 1 85 ? 1.120 2.907 -10.247 1.00 98.06 85 CYS A C 1
ATOM 675 O O . CYS A 1 85 ? 0.682 3.322 -11.322 1.00 98.06 85 CYS A O 1
ATOM 677 N N . VAL A 1 86 ? 2.096 3.523 -9.584 1.00 98.00 86 VAL A N 1
ATOM 678 C CA . VAL A 1 86 ? 2.724 4.788 -10.000 1.00 98.00 86 VAL A CA 1
ATOM 679 C C . VAL A 1 86 ? 4.125 4.597 -10.569 1.00 98.00 86 VAL A C 1
ATOM 681 O O . VAL A 1 86 ? 4.658 5.500 -11.211 1.00 98.00 86 VAL A O 1
ATOM 684 N N . TYR A 1 87 ? 4.723 3.420 -10.372 1.00 98.38 87 TYR A N 1
ATOM 685 C CA . TYR A 1 87 ? 6.027 3.084 -10.932 1.00 98.38 87 TYR A CA 1
ATOM 686 C C . TYR A 1 87 ? 6.159 1.586 -11.226 1.00 98.38 87 TYR A C 1
ATOM 688 O O . TYR A 1 87 ? 5.752 0.740 -10.429 1.00 98.38 87 TYR A O 1
ATOM 696 N N . VAL A 1 88 ? 6.758 1.272 -12.378 1.00 98.19 88 VAL A N 1
ATOM 697 C CA . VAL A 1 88 ? 7.123 -0.082 -12.807 1.00 98.19 88 VAL A CA 1
ATOM 698 C C . VAL A 1 88 ? 8.559 -0.043 -13.338 1.00 98.19 88 VAL A C 1
ATOM 700 O O . VAL A 1 88 ? 8.816 0.674 -14.313 1.00 98.19 88 VAL A O 1
ATOM 703 N N . PRO A 1 89 ? 9.504 -0.805 -12.757 1.00 97.75 89 PRO A N 1
ATOM 704 C CA . PRO A 1 89 ? 10.876 -0.843 -13.252 1.00 97.75 89 PRO A CA 1
ATOM 705 C C . PRO A 1 89 ? 10.951 -1.203 -14.739 1.00 97.75 89 PRO A C 1
ATOM 707 O O . PRO A 1 89 ? 10.350 -2.174 -15.193 1.00 97.75 89 PRO A O 1
ATOM 710 N N . GLY A 1 90 ? 11.689 -0.403 -15.511 1.00 96.19 90 GLY A N 1
ATOM 711 C CA . GLY A 1 90 ? 11.898 -0.636 -16.944 1.00 96.19 90 GLY A CA 1
ATOM 712 C C . GLY A 1 90 ? 10.709 -0.304 -17.855 1.00 96.19 90 GLY A C 1
ATOM 713 O O . GLY A 1 90 ? 10.833 -0.447 -19.071 1.00 96.19 90 GLY A O 1
ATOM 714 N N . GLN A 1 91 ? 9.580 0.183 -17.325 1.00 96.38 91 GLN A N 1
ATOM 715 C CA . GLN A 1 91 ? 8.380 0.457 -18.118 1.00 96.38 91 GLN A CA 1
ATOM 716 C C . GLN A 1 91 ? 7.924 1.914 -17.991 1.00 96.38 91 GLN A C 1
ATOM 718 O O . GLN A 1 91 ? 7.500 2.369 -16.935 1.00 96.38 91 GLN A O 1
ATOM 723 N N . LYS A 1 92 ? 7.943 2.650 -19.112 1.00 94.38 92 LYS A N 1
ATOM 724 C CA . LYS A 1 92 ? 7.544 4.072 -19.145 1.00 94.38 92 LYS A CA 1
ATOM 725 C C . LYS A 1 92 ? 6.034 4.301 -19.044 1.00 94.38 92 LYS A C 1
ATOM 727 O O . LYS A 1 92 ? 5.606 5.325 -18.530 1.00 94.38 92 LYS A O 1
ATOM 732 N N . ARG A 1 93 ? 5.222 3.396 -19.601 1.00 96.38 93 ARG A N 1
ATOM 733 C CA . ARG A 1 93 ? 3.757 3.531 -19.640 1.00 96.38 93 ARG A CA 1
ATOM 734 C C . ARG A 1 93 ? 3.125 2.518 -18.707 1.00 96.38 93 ARG A C 1
ATOM 736 O O . ARG A 1 93 ? 3.218 1.323 -18.967 1.00 96.38 93 ARG A O 1
ATOM 743 N N . ILE A 1 94 ? 2.463 2.985 -17.659 1.00 96.31 94 ILE A N 1
ATOM 744 C CA . ILE A 1 94 ? 1.754 2.126 -16.710 1.00 96.31 94 ILE A CA 1
ATOM 745 C C . ILE A 1 94 ? 0.276 2.076 -17.124 1.00 96.31 94 ILE A C 1
ATOM 747 O O . ILE A 1 94 ? -0.335 3.134 -17.298 1.00 96.31 94 ILE A O 1
ATOM 751 N N . PRO A 1 95 ? -0.313 0.884 -17.339 1.00 92.62 95 PRO A N 1
ATOM 752 C CA . PRO A 1 95 ? -1.735 0.769 -17.634 1.00 92.62 95 PRO A CA 1
ATOM 753 C C . PRO A 1 95 ? -2.575 1.387 -16.515 1.00 92.62 95 PRO A C 1
ATOM 755 O O . PRO A 1 95 ? -2.329 1.129 -15.342 1.00 92.62 95 PRO A O 1
ATOM 758 N N . ARG A 1 96 ? -3.626 2.140 -16.863 1.00 91.38 96 ARG A N 1
ATOM 759 C CA . ARG A 1 96 ? -4.540 2.743 -15.870 1.00 91.38 96 ARG A CA 1
ATOM 760 C C . ARG A 1 96 ? -5.222 1.712 -14.964 1.00 91.38 96 ARG A C 1
ATOM 762 O O . ARG A 1 96 ? -5.683 2.075 -13.887 1.00 91.38 96 ARG A O 1
ATOM 769 N N . THR A 1 97 ? -5.299 0.466 -15.421 1.00 92.75 97 THR A N 1
ATOM 770 C CA . THR A 1 97 ? -5.866 -0.690 -14.720 1.00 92.75 97 THR A CA 1
ATOM 771 C C . THR A 1 97 ? -4.881 -1.370 -13.768 1.00 92.75 97 THR A C 1
ATOM 773 O O . THR A 1 97 ? -5.287 -2.262 -13.032 1.00 92.75 97 THR A O 1
ATOM 776 N N . ALA A 1 98 ? -3.601 -0.977 -13.752 1.00 95.06 98 ALA A N 1
ATOM 777 C CA . ALA A 1 98 ? -2.622 -1.480 -12.792 1.00 95.06 98 ALA A CA 1
ATOM 778 C C . ALA A 1 98 ? -2.881 -0.836 -11.423 1.00 95.06 98 ALA A C 1
ATOM 780 O O . ALA A 1 98 ? -2.295 0.188 -11.077 1.00 95.06 98 ALA A O 1
ATOM 781 N N . ARG A 1 99 ? -3.828 -1.405 -10.681 1.00 95.12 99 ARG A N 1
ATOM 782 C CA . ARG A 1 99 ? -4.265 -0.925 -9.370 1.00 95.12 99 ARG A CA 1
ATOM 783 C C . ARG A 1 99 ? -4.472 -2.112 -8.448 1.00 95.12 99 ARG A C 1
ATOM 785 O O . ARG A 1 99 ? -5.069 -3.102 -8.871 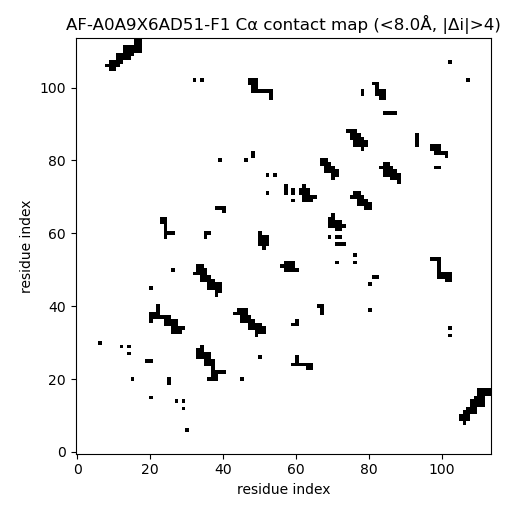1.00 95.12 99 ARG A O 1
ATOM 792 N N . VAL A 1 100 ? -3.990 -2.015 -7.217 1.00 93.00 100 VAL A N 1
ATOM 793 C CA . VAL A 1 100 ? -4.502 -2.866 -6.145 1.00 93.00 100 VAL A CA 1
ATOM 794 C C . VAL A 1 100 ? -5.804 -2.230 -5.687 1.00 93.00 100 VAL A C 1
ATOM 796 O O . VAL A 1 100 ? -5.834 -1.039 -5.394 1.00 93.00 100 VAL A O 1
ATOM 799 N N . ALA A 1 101 ? -6.900 -2.977 -5.787 1.00 76.62 101 ALA A N 1
ATOM 800 C CA . ALA A 1 101 ? -8.183 -2.472 -5.332 1.00 76.62 101 ALA A CA 1
ATOM 801 C C . ALA A 1 101 ? -8.126 -2.252 -3.813 1.00 76.62 101 ALA A C 1
ATOM 803 O O . ALA A 1 101 ? -7.396 -2.957 -3.109 1.00 76.62 101 ALA A O 1
ATOM 804 N N . ASP A 1 102 ? -8.911 -1.295 -3.334 1.00 63.09 102 ASP A N 1
ATOM 805 C CA . ASP A 1 102 ? -9.420 -1.311 -1.960 1.00 63.09 102 ASP A CA 1
ATOM 806 C C . ASP A 1 102 ? -10.117 -2.683 -1.726 1.00 63.09 102 ASP A C 1
ATOM 808 O O . ASP A 1 102 ? -10.470 -3.352 -2.715 1.00 63.09 102 ASP A O 1
ATOM 812 N N . PRO A 1 103 ? -10.354 -3.146 -0.480 1.00 57.09 103 PRO A N 1
ATOM 813 C CA . PRO A 1 103 ? -11.407 -4.135 -0.254 1.00 57.09 103 PRO A CA 1
ATOM 814 C C . PRO A 1 103 ? -12.675 -3.667 -0.983 1.00 57.09 103 PRO A C 1
ATOM 816 O O . PRO A 1 103 ? -12.815 -2.476 -1.271 1.00 57.09 103 PRO A O 1
ATOM 819 N N . ASP A 1 104 ? -13.570 -4.590 -1.337 1.00 56.66 104 ASP A N 1
ATOM 820 C CA . ASP A 1 104 ? -14.847 -4.241 -1.970 1.00 56.66 104 ASP A CA 1
ATOM 821 C C . ASP A 1 104 ? -15.410 -2.948 -1.331 1.00 56.66 104 ASP A C 1
ATOM 823 O O . ASP A 1 104 ? -15.476 -2.886 -0.106 1.00 56.66 104 ASP A O 1
ATOM 827 N N . PRO A 1 105 ? -15.722 -1.878 -2.091 1.00 54.09 105 PRO A N 1
ATOM 828 C CA . PRO A 1 105 ? -16.128 -0.597 -1.504 1.00 54.09 105 PRO A CA 1
ATOM 829 C C . PRO A 1 105 ? -17.373 -0.708 -0.603 1.00 54.09 105 PRO A C 1
ATOM 831 O O . PRO A 1 105 ? -17.626 0.186 0.213 1.00 54.09 105 PRO A O 1
ATOM 834 N N . ASP A 1 106 ? -18.139 -1.797 -0.733 1.00 51.28 106 ASP A N 1
ATOM 835 C CA . ASP A 1 106 ? -19.251 -2.135 0.154 1.00 51.28 106 ASP A CA 1
ATOM 836 C C . ASP A 1 106 ? -18.813 -2.919 1.417 1.00 51.28 106 ASP A C 1
ATOM 838 O O . ASP A 1 106 ? -19.525 -2.924 2.426 1.00 51.28 106 ASP A O 1
ATOM 842 N N . GLU A 1 107 ? -17.627 -3.530 1.416 1.00 58.50 107 GLU A N 1
ATOM 843 C CA . GLU A 1 107 ? -16.972 -4.169 2.562 1.00 58.50 107 GLU A CA 1
ATOM 844 C C . GLU A 1 107 ? -16.107 -3.168 3.323 1.00 58.50 107 GLU A C 1
ATOM 846 O O . GLU A 1 107 ? -14.942 -2.906 3.024 1.00 58.50 107 GLU A O 1
ATOM 851 N N . ARG A 1 108 ? -16.697 -2.606 4.372 1.00 62.94 108 ARG A N 1
ATOM 852 C CA . ARG A 1 108 ? -16.032 -1.599 5.183 1.00 62.94 108 ARG A CA 1
ATOM 853 C C . ARG A 1 108 ? -15.331 -2.254 6.373 1.00 62.94 108 ARG A C 1
ATOM 855 O O . ARG A 1 108 ? -15.937 -3.015 7.130 1.00 62.94 108 ARG A O 1
ATOM 862 N N . VAL A 1 109 ? -14.054 -1.938 6.561 1.00 68.38 109 VAL A N 1
ATOM 863 C CA . VAL A 1 109 ? -13.252 -2.400 7.702 1.00 68.38 109 VAL A CA 1
ATOM 864 C C . VAL A 1 109 ? -13.090 -1.281 8.725 1.00 68.38 109 VAL A C 1
ATOM 866 O O . VAL A 1 109 ? -12.793 -0.145 8.361 1.00 68.38 109 VAL A O 1
ATOM 869 N N . LEU A 1 110 ? -13.307 -1.594 10.004 1.00 66.56 110 LEU A N 1
ATOM 870 C CA . LEU A 1 110 ? -13.033 -0.673 11.109 1.00 66.56 110 LEU A CA 1
ATOM 871 C C . LEU A 1 110 ? -11.662 -0.974 11.699 1.00 66.56 110 LEU A C 1
ATOM 873 O O . LEU A 1 110 ? -11.304 -2.137 11.913 1.00 66.56 110 LEU A O 1
ATOM 877 N N . LEU A 1 111 ? -10.938 0.095 12.012 1.00 69.19 111 LEU A N 1
ATOM 878 C CA . LEU A 1 111 ? -9.912 0.051 13.039 1.00 69.19 111 LEU A CA 1
ATOM 879 C C . LEU A 1 111 ? -10.613 0.349 14.361 1.00 69.19 111 LEU A C 1
ATOM 881 O O . LEU A 1 111 ? -11.343 1.332 14.452 1.00 69.19 111 LEU A O 1
ATOM 885 N N . ASP A 1 112 ? -10.458 -0.534 15.340 1.00 71.25 112 ASP A N 1
ATOM 886 C CA . ASP A 1 112 ? -11.035 -0.316 16.664 1.00 71.25 112 ASP A CA 1
ATOM 887 C C . ASP A 1 112 ? -10.206 0.736 17.408 1.00 71.25 112 ASP A C 1
ATOM 889 O O . ASP A 1 112 ? -8.995 0.561 17.586 1.00 71.25 112 ASP A O 1
ATOM 893 N N . ASP A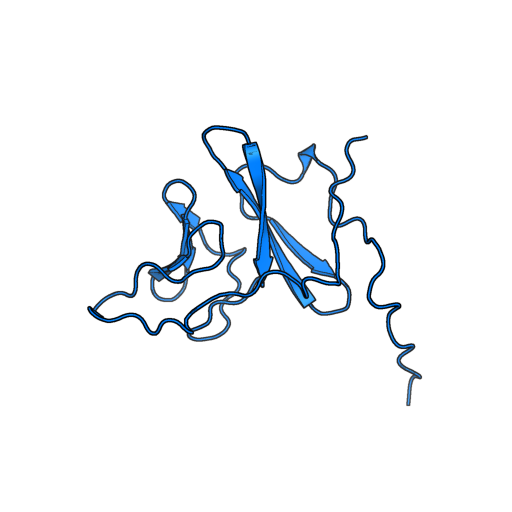 1 113 ? -10.840 1.840 17.800 1.00 66.38 113 ASP A N 1
ATOM 894 C CA . ASP A 1 113 ? -10.164 2.976 18.435 1.00 66.38 113 ASP A CA 1
ATOM 895 C C . ASP A 1 113 ? -9.894 2.760 19.932 1.00 66.38 113 ASP A C 1
ATOM 897 O O . ASP A 1 113 ? -9.017 3.434 20.475 1.00 66.38 113 ASP A O 1
ATOM 901 N N . GLY A 1 114 ? -10.547 1.770 20.558 1.00 54.81 114 GLY A N 1
ATOM 902 C CA . GLY A 1 114 ? -10.438 1.503 21.996 1.00 54.81 114 GLY A CA 1
ATOM 903 C C . GLY A 1 114 ? -11.225 2.484 22.859 1.00 54.81 114 GLY A C 1
ATOM 904 O O . GLY A 1 114 ? -10.992 3.708 22.761 1.00 54.81 114 GLY A O 1
#

Nearest PDB structures (foldseek):
  4qdc-assembly1_A  TM=7.898E-01  e=1.302E-07  Rhodococcus rhodochrous
  4qdd-assembly1_A  TM=7.528E-01  e=1.005E-07  Rhodococcus rhodochrous
  4qdf-assembly2_B  TM=8.222E-01  e=7.939E-07  Rhodococcus rhodochrous
  4qck-assembly1_A  TM=7.772E-01  e=4.736E-07  Mycobacterium tuberculosis H37Rv
  2zyl-assembly1_A  TM=7.650E-01  e=6.977E-07  Mycobacterium tuberculosis

Secondary structure (DSSP, 8-state):
----PPP--SS-EEEEETTT-SSS-EEEEETTEEEEEEE-SSS--EEEEESS-TTT---GGGSEEETTEEE-TTT--EE-TTSBEEE-TT-S---TT-BPPPS-TTSPEEEE--

Sequence (114 aa):
MPHMTAFARNQWYVAAYSHEVGRELLGRTILGEPLVFYRTQDDGTAVALADRCVHRRFPLSESRLDGDRIVCGYHGFTYDTTGSCVYVPGQKRIPRTARVADPDPDERVLLDDG